Protein AF-A0A7S0RUW4-F1 (afdb_monomer_lite)

pLDDT: mean 81.13, std 18.0, range [30.58, 95.75]

Radius of gyration: 14.72 Å; chains: 1; bounding box: 36×35×34 Å

Secondary structure (DSSP, 8-state):
-PPPTT-S------SS--HHHHHHHHHHHHHHHHHH------GGGSPPTT-SS--EEE----TTHHHHHHHHHHHHHTTT---EEEE-THHHHTT-HHHHHHTT-EE--TTHHHHHHHTTPPEEE-TTGGGSS--

Foldseek 3Di:
DDDDPQPDDQAPQDPFADPVLLVVLCVVCVVVCVVVVDDDPPLVVDDDLPDPAQAEAEDAQALVNVNPVSVVCSVVVVVNAREAEAADPVCVVVVNVSVCSNSHYDHDDPCPSVVCSVVSHHYYDHVQHPNNNPD

Sequence (135 aa):
GEASPFTGLRVPAKDSPTDEDLDYLGQVMAPWRALVSPKVSGAENLPEPLSKRPILFVGNHTLFGLYDCPMLIHELYLRGFKVRGLAHRSHWMSGVGDTFQRFGAVKASPMAAYKLLAKGEPVLLFPGGAREVNK

Structure (mmCIF, N/CA/C/O backbone):
data_AF-A0A7S0RUW4-F1
#
_entry.id   AF-A0A7S0RUW4-F1
#
loop_
_atom_site.group_PDB
_atom_site.id
_atom_site.type_symbol
_atom_site.label_atom_id
_atom_site.label_alt_id
_atom_site.label_comp_id
_atom_site.label_asym_id
_atom_site.label_entity_id
_atom_site.label_seq_id
_atom_site.pdbx_PDB_ins_code
_atom_site.Cartn_x
_atom_site.Cartn_y
_atom_site.Cartn_z
_atom_site.occupancy
_atom_site.B_iso_or_equiv
_atom_site.auth_seq_id
_atom_site.auth_comp_id
_atom_site.auth_asym_id
_atom_site.auth_atom_id
_atom_site.pdbx_PDB_model_num
ATOM 1 N N . GLY A 1 1 ? 20.826 5.318 -19.767 1.00 35.91 1 GLY A N 1
ATOM 2 C CA . GLY A 1 1 ? 20.186 6.251 -18.829 1.00 35.91 1 GLY A CA 1
ATOM 3 C C . GLY A 1 1 ? 18.792 6.501 -19.325 1.00 35.91 1 GLY A C 1
ATOM 4 O O . GLY A 1 1 ? 18.584 7.469 -20.035 1.00 35.91 1 GLY A O 1
ATOM 5 N N . GLU A 1 2 ? 17.876 5.582 -19.043 1.00 31.83 2 GLU A N 1
ATOM 6 C CA . GLU A 1 2 ? 16.462 5.793 -19.344 1.00 31.83 2 GLU A CA 1
ATOM 7 C C . GLU A 1 2 ? 15.828 6.460 -18.132 1.00 31.83 2 GLU A C 1
ATOM 9 O O . GLU A 1 2 ? 15.971 5.992 -17.000 1.00 31.83 2 GLU A O 1
ATOM 14 N N . ALA A 1 3 ? 15.193 7.605 -18.367 1.00 37.66 3 ALA A N 1
ATOM 15 C CA . ALA A 1 3 ? 14.382 8.256 -17.360 1.00 37.66 3 ALA A CA 1
ATOM 16 C C . ALA A 1 3 ? 13.261 7.292 -16.960 1.00 37.66 3 ALA A C 1
ATOM 18 O O . ALA A 1 3 ? 12.529 6.788 -17.809 1.00 37.66 3 ALA A O 1
ATOM 19 N N . SER A 1 4 ? 13.147 7.032 -15.658 1.00 41.69 4 SER A N 1
ATOM 20 C CA . SER A 1 4 ? 12.038 6.268 -15.097 1.00 41.69 4 SER A CA 1
ATOM 21 C C . SER A 1 4 ? 10.714 6.876 -15.584 1.00 41.69 4 SER A C 1
ATOM 23 O O . SER A 1 4 ? 10.555 8.099 -15.462 1.00 41.69 4 SER A O 1
ATOM 25 N N . PRO A 1 5 ? 9.748 6.077 -16.082 1.00 41.84 5 PRO A N 1
ATOM 26 C CA . PRO A 1 5 ? 8.459 6.575 -16.582 1.00 41.84 5 PRO A CA 1
ATOM 27 C C . PRO A 1 5 ? 7.616 7.276 -15.499 1.00 41.84 5 PRO A C 1
ATOM 29 O O . PRO A 1 5 ? 6.535 7.788 -15.768 1.00 41.84 5 PRO A O 1
ATOM 32 N N . PHE A 1 6 ? 8.120 7.321 -14.265 1.00 46.34 6 PHE A N 1
ATOM 33 C CA . PHE A 1 6 ? 7.504 7.929 -13.094 1.00 46.34 6 PHE A CA 1
ATOM 34 C C . PHE A 1 6 ? 8.071 9.315 -12.740 1.00 46.34 6 PHE A C 1
ATOM 36 O O . PHE A 1 6 ? 7.750 9.852 -11.679 1.00 46.34 6 PHE A O 1
ATOM 43 N N . THR A 1 7 ? 8.925 9.898 -13.586 1.00 41.53 7 THR A N 1
ATOM 44 C CA . THR A 1 7 ? 9.577 11.187 -13.312 1.00 41.53 7 THR A CA 1
ATOM 45 C C . THR A 1 7 ? 8.691 12.345 -13.782 1.00 41.53 7 THR A C 1
ATOM 47 O O . THR A 1 7 ? 8.581 12.578 -14.980 1.00 41.53 7 THR A O 1
ATOM 50 N N . GLY A 1 8 ? 8.077 13.093 -12.854 1.00 43.28 8 GLY A N 1
ATOM 51 C CA . GLY A 1 8 ? 7.528 14.426 -13.161 1.00 43.28 8 GLY A CA 1
ATOM 52 C C . GLY A 1 8 ? 6.104 14.758 -12.702 1.00 43.28 8 GLY A C 1
ATOM 53 O O . GLY A 1 8 ? 5.706 15.910 -12.852 1.00 43.28 8 GLY A O 1
ATOM 54 N N . LEU A 1 9 ? 5.335 13.837 -12.108 1.00 42.53 9 LEU A N 1
ATOM 55 C CA . LEU A 1 9 ? 4.029 14.198 -11.535 1.00 42.53 9 LEU A CA 1
ATOM 56 C C . LEU A 1 9 ? 4.171 14.574 -10.056 1.00 42.53 9 LEU A C 1
ATOM 58 O O . LEU A 1 9 ? 4.280 13.709 -9.190 1.00 42.53 9 LEU A O 1
ATOM 62 N N . ARG A 1 10 ? 4.119 15.876 -9.762 1.00 40.81 10 ARG A N 1
ATOM 63 C CA . ARG A 1 10 ? 3.893 16.371 -8.400 1.00 40.81 10 ARG A CA 1
ATOM 64 C C . ARG A 1 10 ? 2.430 16.098 -8.049 1.00 40.81 10 ARG A C 1
ATOM 66 O O . ARG A 1 10 ? 1.546 16.879 -8.395 1.00 40.81 10 ARG A O 1
ATOM 73 N N . VAL A 1 11 ? 2.155 14.943 -7.454 1.00 48.94 11 VAL A N 1
ATOM 74 C CA . VAL A 1 11 ? 0.792 14.566 -7.058 1.00 48.94 11 VAL A CA 1
ATOM 75 C C . VAL A 1 11 ? 0.477 15.282 -5.743 1.00 48.94 11 VAL A C 1
ATOM 77 O O . VAL A 1 11 ? 1.237 15.126 -4.785 1.00 48.94 11 VAL A O 1
ATOM 80 N N . PRO A 1 12 ? -0.594 16.096 -5.658 1.00 40.59 12 PRO A N 1
ATOM 81 C CA . PRO A 1 12 ? -0.986 16.700 -4.390 1.00 40.59 12 PRO A CA 1
ATOM 82 C C . PRO A 1 12 ? -1.216 15.596 -3.354 1.00 40.59 12 PRO A C 1
ATOM 84 O O . PRO A 1 12 ? -1.745 14.536 -3.686 1.00 40.59 12 PRO A O 1
ATOM 87 N N . ALA A 1 13 ? -0.803 15.829 -2.106 1.00 49.84 13 ALA A N 1
ATOM 88 C CA . ALA A 1 13 ? -0.966 14.851 -1.036 1.00 49.84 13 ALA A CA 1
ATOM 89 C C . ALA A 1 13 ? -2.460 14.524 -0.860 1.00 49.84 13 ALA A C 1
ATOM 91 O O . ALA A 1 13 ? -3.216 15.335 -0.330 1.00 49.84 13 ALA A O 1
ATOM 92 N N . LYS A 1 14 ? -2.882 13.352 -1.345 1.00 60.47 14 LYS A N 1
ATOM 93 C CA . LYS A 1 14 ? -4.234 12.822 -1.158 1.00 60.47 14 LYS A CA 1
ATOM 94 C C . LYS A 1 14 ? -4.276 11.992 0.119 1.00 60.47 14 LYS A C 1
ATOM 96 O O . LYS A 1 14 ? -3.318 11.282 0.436 1.00 60.47 14 LYS A O 1
ATOM 101 N N . ASP A 1 15 ? -5.401 12.060 0.826 1.00 71.88 15 ASP A N 1
ATOM 102 C CA . ASP A 1 15 ? -5.570 11.308 2.065 1.00 71.88 15 ASP A CA 1
ATOM 103 C C . ASP A 1 15 ? -5.577 9.803 1.830 1.00 71.88 15 ASP A C 1
ATOM 105 O O . ASP A 1 15 ? -5.020 9.127 2.673 1.00 71.88 15 ASP A O 1
ATOM 109 N N . SER A 1 16 ? -6.096 9.287 0.709 1.00 81.44 16 SER A N 1
ATOM 110 C CA . SER A 1 16 ? -6.092 7.863 0.317 1.00 81.44 16 SER A CA 1
ATOM 111 C C . SER A 1 16 ? -6.058 7.727 -1.221 1.00 81.44 16 SER A C 1
ATOM 113 O O . SER A 1 16 ? -6.423 8.687 -1.910 1.00 81.44 16 SER A O 1
ATOM 115 N N . PRO A 1 17 ? -5.609 6.585 -1.786 1.00 91.19 17 PRO A N 1
ATOM 116 C CA . PRO A 1 17 ? -5.594 6.386 -3.237 1.00 91.19 17 PRO A CA 1
ATOM 117 C C . PRO A 1 17 ? -7.023 6.299 -3.797 1.00 91.19 17 PRO A C 1
ATOM 119 O O . PRO A 1 17 ? -7.926 5.761 -3.150 1.00 91.19 17 PRO A O 1
ATOM 122 N N . THR A 1 18 ? -7.239 6.834 -4.998 1.00 93.25 18 THR A N 1
ATOM 123 C CA . THR A 1 18 ? -8.535 6.740 -5.695 1.00 93.25 18 THR A CA 1
ATOM 124 C C . THR A 1 18 ? -8.644 5.439 -6.493 1.00 93.25 18 THR A C 1
ATOM 126 O O . THR A 1 18 ? -7.635 4.774 -6.720 1.00 93.25 18 THR A O 1
ATOM 129 N N . ASP A 1 19 ? -9.855 5.074 -6.928 1.00 94.56 19 ASP A N 1
ATOM 130 C CA . ASP A 1 19 ? -10.039 3.929 -7.837 1.00 94.56 19 ASP A CA 1
ATOM 131 C C . ASP A 1 19 ? -9.289 4.154 -9.155 1.00 94.56 19 ASP A C 1
ATOM 133 O O . ASP A 1 19 ? -8.540 3.289 -9.584 1.00 94.56 19 ASP A O 1
ATOM 137 N N . GLU A 1 20 ? -9.344 5.372 -9.706 1.00 95.12 20 GLU A N 1
ATOM 138 C CA . GLU A 1 20 ? -8.594 5.756 -10.910 1.00 95.12 20 GLU A CA 1
ATOM 139 C C . GLU A 1 20 ? -7.075 5.569 -10.745 1.00 95.12 20 GLU A C 1
ATOM 141 O O . GLU A 1 20 ? -6.391 5.093 -11.653 1.00 95.12 20 GLU A O 1
ATOM 146 N N . ASP A 1 21 ? -6.530 5.912 -9.572 1.00 94.12 21 ASP A N 1
ATOM 147 C CA . ASP A 1 21 ? -5.112 5.697 -9.280 1.00 94.12 21 ASP A CA 1
ATOM 148 C C . ASP A 1 21 ? -4.767 4.195 -9.288 1.00 94.12 21 ASP A C 1
ATOM 150 O O . ASP A 1 21 ? -3.742 3.799 -9.843 1.00 94.12 21 ASP A O 1
ATOM 154 N N . LEU A 1 22 ? -5.610 3.340 -8.710 1.00 94.88 22 LEU A N 1
ATOM 155 C CA . LEU A 1 22 ? -5.347 1.900 -8.601 1.00 94.88 22 LEU A CA 1
ATOM 156 C C . LEU A 1 22 ? -5.651 1.136 -9.899 1.00 94.88 22 LEU A C 1
ATOM 158 O O . LEU A 1 22 ? -4.922 0.202 -10.238 1.00 94.88 22 LEU A O 1
ATOM 162 N N . ASP A 1 23 ? -6.633 1.585 -10.676 1.00 95.75 23 ASP A N 1
ATOM 163 C CA . ASP A 1 23 ? -6.899 1.102 -12.032 1.00 95.75 23 ASP A CA 1
ATOM 164 C C . ASP A 1 23 ? -5.715 1.417 -12.954 1.00 95.75 23 ASP A C 1
ATOM 166 O O . ASP A 1 23 ? -5.252 0.557 -13.710 1.00 95.75 23 ASP A O 1
ATOM 170 N N . TYR A 1 24 ? -5.158 2.630 -12.849 1.00 94.50 24 TYR A N 1
ATOM 171 C CA . TYR A 1 24 ? -3.948 3.011 -13.575 1.00 94.50 24 TYR A CA 1
ATOM 172 C C . TYR A 1 24 ? -2.751 2.129 -13.193 1.00 94.50 24 TYR A C 1
ATOM 174 O O . TYR A 1 24 ? -2.012 1.678 -14.071 1.00 94.50 24 TYR A O 1
ATOM 182 N N . LEU A 1 25 ? -2.573 1.820 -11.902 1.00 92.25 25 LEU A N 1
ATOM 183 C CA . LEU A 1 25 ? -1.544 0.876 -11.448 1.00 92.25 25 LEU A CA 1
ATOM 184 C C . LEU A 1 25 ? -1.708 -0.497 -12.119 1.00 92.25 25 LEU A C 1
ATOM 186 O O . LEU A 1 25 ? -0.724 -1.085 -12.574 1.00 92.25 25 LEU A O 1
ATOM 190 N N . GLY A 1 26 ? -2.948 -0.976 -12.226 1.00 92.31 26 GLY A N 1
ATOM 191 C CA . GLY A 1 26 ? -3.291 -2.216 -12.916 1.00 92.31 26 GLY A CA 1
ATOM 192 C C . GLY A 1 26 ? -2.907 -2.214 -14.393 1.00 92.31 26 GLY A C 1
ATOM 193 O O . GLY A 1 26 ? -2.302 -3.177 -14.867 1.00 92.31 26 GLY A O 1
ATOM 194 N N . GLN A 1 27 ? -3.190 -1.121 -15.105 1.00 93.81 27 GLN A N 1
ATOM 195 C CA . GLN A 1 27 ? -2.831 -0.958 -16.520 1.00 93.81 27 GLN A CA 1
ATOM 196 C C . GLN A 1 27 ? -1.314 -0.961 -16.729 1.00 93.81 27 GLN A C 1
ATOM 198 O O . GLN A 1 27 ? -0.814 -1.671 -17.600 1.00 93.81 27 GLN A O 1
ATOM 203 N N . VAL A 1 28 ? -0.571 -0.230 -15.892 1.00 91.62 28 VAL A N 1
ATOM 204 C CA . VAL A 1 28 ? 0.901 -0.195 -15.944 1.00 91.62 28 VAL A CA 1
ATOM 205 C C . VAL A 1 28 ? 1.497 -1.580 -15.671 1.00 91.62 28 VAL A C 1
ATOM 207 O O . VAL A 1 28 ? 2.494 -1.960 -16.284 1.00 91.62 28 VAL A O 1
ATOM 210 N N . MET A 1 29 ? 0.879 -2.363 -14.784 1.00 89.69 29 MET A N 1
ATOM 211 C CA . MET A 1 29 ? 1.321 -3.721 -14.453 1.00 89.69 29 MET A CA 1
ATOM 212 C C . MET A 1 29 ? 0.830 -4.794 -15.430 1.00 89.69 29 MET A C 1
ATOM 214 O O . MET A 1 29 ? 1.339 -5.912 -15.380 1.00 89.69 29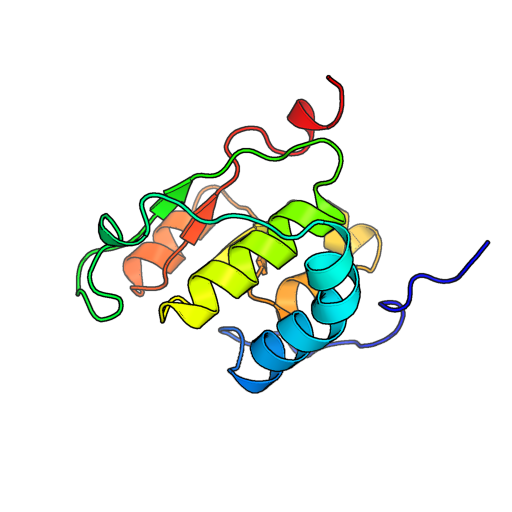 MET A O 1
ATOM 218 N N . ALA A 1 30 ? -0.111 -4.503 -16.331 1.00 91.81 30 ALA A N 1
ATOM 219 C CA . ALA A 1 30 ? -0.718 -5.508 -17.206 1.00 91.81 30 ALA A CA 1
ATOM 220 C C . ALA A 1 30 ? 0.292 -6.273 -18.090 1.00 91.81 30 ALA A C 1
ATOM 222 O O . ALA A 1 30 ? 0.209 -7.504 -18.124 1.00 91.81 30 ALA A O 1
ATOM 223 N N . PRO A 1 31 ? 1.289 -5.628 -18.737 1.00 91.00 31 PRO A N 1
ATOM 224 C CA . PRO A 1 31 ? 2.294 -6.353 -19.516 1.00 91.00 31 PRO A CA 1
ATOM 225 C C . PRO A 1 31 ? 3.137 -7.291 -18.644 1.00 91.00 31 PRO A C 1
ATOM 227 O O . PRO A 1 31 ? 3.388 -8.435 -19.016 1.00 91.00 31 PRO A O 1
ATOM 230 N N . TRP A 1 32 ? 3.525 -6.830 -17.450 1.00 87.94 32 TRP A N 1
ATOM 231 C CA . TRP A 1 32 ? 4.296 -7.636 -16.504 1.00 87.94 32 TRP A CA 1
ATOM 232 C C . TRP A 1 32 ? 3.483 -8.821 -15.985 1.00 87.94 32 TRP A C 1
ATOM 234 O O . TRP A 1 32 ? 3.971 -9.947 -15.981 1.00 87.94 32 TRP A O 1
ATOM 244 N N . ARG A 1 33 ? 2.210 -8.599 -15.640 1.00 88.50 33 ARG A N 1
ATOM 245 C CA . ARG A 1 33 ? 1.256 -9.649 -15.252 1.00 88.50 33 ARG A CA 1
ATOM 246 C C . ARG A 1 33 ? 1.112 -10.720 -16.322 1.00 88.50 33 ARG A C 1
ATOM 248 O O . ARG A 1 33 ? 1.079 -11.896 -15.979 1.00 88.50 33 ARG A O 1
ATOM 255 N N . ALA A 1 34 ? 1.030 -10.324 -17.590 1.00 90.00 34 ALA A N 1
ATOM 256 C CA . ALA A 1 34 ? 0.952 -11.266 -18.700 1.00 90.00 34 ALA A CA 1
ATOM 257 C C . ALA A 1 34 ? 2.240 -12.097 -18.821 1.00 90.00 34 ALA A C 1
ATOM 259 O O . ALA A 1 34 ? 2.172 -13.306 -19.028 1.00 90.00 34 ALA A O 1
ATOM 260 N N . LEU A 1 35 ? 3.403 -11.466 -18.626 1.00 89.00 35 LEU A N 1
ATOM 261 C CA . LEU A 1 35 ? 4.702 -12.132 -18.707 1.00 89.00 35 LEU A CA 1
ATOM 262 C C . LEU A 1 35 ? 4.941 -13.119 -17.555 1.00 89.00 35 LEU A C 1
ATOM 264 O O . LEU A 1 35 ? 5.366 -14.2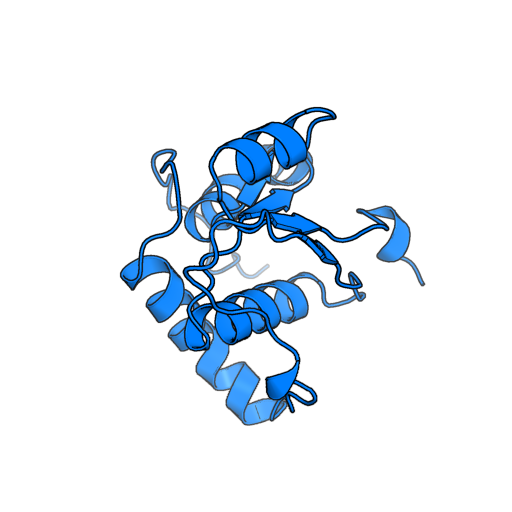45 -17.798 1.00 89.00 35 LEU A O 1
ATOM 268 N N . VAL A 1 36 ? 4.686 -12.709 -16.308 1.00 86.12 36 VAL A N 1
ATOM 269 C CA . VAL A 1 36 ? 5.024 -13.515 -15.118 1.00 86.12 36 VAL A CA 1
ATOM 270 C C . VAL A 1 36 ? 3.872 -14.376 -14.608 1.00 86.12 36 VAL A C 1
ATOM 272 O O . VAL A 1 36 ? 4.102 -15.271 -13.802 1.00 86.12 36 VAL A O 1
ATOM 275 N N . SER A 1 37 ? 2.644 -14.125 -15.075 1.00 87.50 37 SER A N 1
ATOM 276 C CA . SER A 1 37 ? 1.433 -14.881 -14.723 1.00 87.50 37 SER A CA 1
ATOM 277 C C . SER A 1 37 ? 1.303 -15.140 -13.209 1.00 87.50 37 SER A C 1
ATOM 279 O O . SER A 1 37 ? 1.327 -16.295 -12.767 1.00 87.50 37 SER A O 1
ATOM 281 N N . PRO A 1 38 ? 1.193 -14.076 -12.389 1.00 85.06 38 PRO A N 1
ATOM 282 C CA . PRO A 1 38 ? 1.207 -14.196 -10.938 1.00 85.06 38 PRO A CA 1
ATOM 283 C C . PRO A 1 38 ? 0.021 -15.031 -10.451 1.00 85.06 38 PRO A C 1
ATOM 285 O O . PRO A 1 38 ? -1.116 -14.845 -10.889 1.00 85.06 38 PRO A O 1
ATOM 288 N N . LYS A 1 39 ? 0.283 -15.945 -9.514 1.00 89.06 39 LYS A N 1
ATOM 289 C CA . LYS A 1 39 ? -0.745 -16.776 -8.881 1.00 89.06 39 LYS A CA 1
ATOM 290 C C . LYS A 1 39 ? -1.035 -16.263 -7.480 1.00 89.06 39 LYS A C 1
ATOM 292 O O . LYS A 1 39 ? -0.127 -16.150 -6.663 1.00 89.06 39 LYS A O 1
ATOM 297 N N . VAL A 1 40 ? -2.309 -16.020 -7.191 1.00 90.38 40 VAL A N 1
ATOM 298 C CA . VAL A 1 40 ? -2.782 -15.686 -5.843 1.00 90.38 40 VAL A CA 1
ATOM 299 C C . VAL A 1 40 ? -3.489 -16.903 -5.266 1.00 90.38 40 VAL A C 1
ATOM 301 O O . VAL A 1 40 ? -4.419 -17.423 -5.874 1.00 90.38 40 VAL A O 1
ATOM 304 N N . SER A 1 41 ? -3.034 -17.360 -4.104 1.00 93.62 41 SER A N 1
ATOM 305 C CA . SER A 1 41 ? -3.629 -18.475 -3.357 1.00 93.62 41 SER A CA 1
ATOM 306 C C . SER A 1 41 ? -4.062 -17.988 -1.977 1.00 93.62 41 SER A C 1
ATOM 308 O O . SER A 1 41 ? -3.469 -17.043 -1.457 1.00 93.62 41 SER A O 1
ATOM 310 N N . GLY A 1 42 ? -5.076 -18.619 -1.380 1.00 93.25 42 GLY A N 1
ATOM 311 C CA . GLY A 1 42 ? -5.531 -18.269 -0.034 1.00 93.25 42 GLY A CA 1
ATOM 312 C C . GLY A 1 42 ? -6.330 -16.966 0.047 1.00 93.25 42 GLY A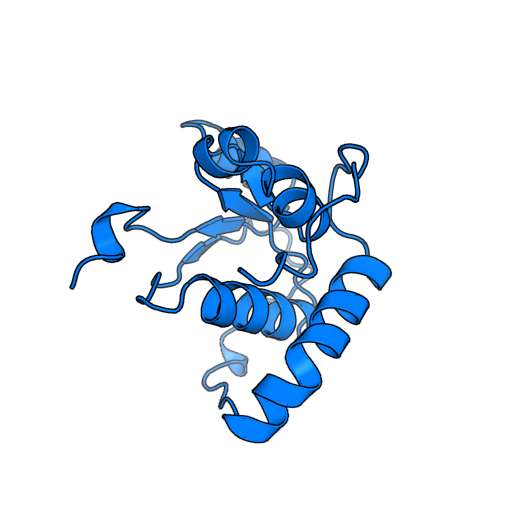 C 1
ATOM 313 O O . GLY A 1 42 ? -6.443 -16.403 1.133 1.00 93.25 42 GLY A O 1
ATOM 314 N N . ALA A 1 43 ? -6.862 -16.468 -1.075 1.00 91.69 43 ALA A N 1
ATOM 315 C CA . ALA A 1 43 ? -7.660 -15.241 -1.116 1.00 91.69 43 ALA A CA 1
ATOM 316 C C . ALA A 1 43 ? -8.959 -15.359 -0.300 1.00 91.69 43 ALA A C 1
ATOM 318 O O . ALA A 1 43 ? -9.443 -14.369 0.236 1.00 91.69 43 ALA A O 1
ATOM 319 N N . GLU A 1 44 ? -9.483 -16.571 -0.163 1.00 93.44 44 GLU A N 1
ATOM 320 C CA . GLU A 1 44 ? -10.611 -16.935 0.690 1.00 93.44 44 GLU A CA 1
ATOM 321 C C . GLU A 1 44 ? -10.358 -16.694 2.187 1.00 93.44 44 GLU A C 1
ATOM 323 O O . GLU A 1 44 ? -11.306 -16.625 2.962 1.00 93.44 44 GLU A O 1
ATOM 328 N N . ASN A 1 45 ? -9.096 -16.533 2.599 1.00 93.94 45 ASN A N 1
ATOM 329 C CA . ASN A 1 45 ? -8.734 -16.216 3.983 1.00 93.94 45 ASN A CA 1
ATOM 330 C C . ASN A 1 45 ? -8.736 -14.709 4.270 1.00 93.94 45 ASN A C 1
ATOM 332 O O . ASN A 1 45 ? -8.448 -14.297 5.397 1.00 93.94 45 ASN A O 1
ATOM 336 N N . LEU A 1 46 ? -8.992 -13.871 3.262 1.00 93.25 46 LEU A N 1
ATOM 337 C CA . LEU A 1 46 ? -9.054 -12.431 3.462 1.00 93.25 46 LEU A CA 1
ATOM 338 C C . LEU A 1 46 ? -10.288 -12.062 4.294 1.00 93.25 46 LEU A C 1
ATOM 340 O O . LEU A 1 46 ? -11.346 -12.671 4.144 1.00 93.25 46 LEU A O 1
ATOM 344 N N . PRO A 1 47 ? -10.169 -11.058 5.177 1.00 93.38 47 PRO A N 1
ATOM 345 C CA . PRO A 1 47 ? -11.314 -10.564 5.928 1.00 93.38 47 PRO A CA 1
ATOM 346 C C . PRO A 1 47 ? -12.326 -9.882 5.000 1.00 93.38 47 PRO A C 1
ATOM 348 O O . PRO A 1 47 ? -12.018 -9.530 3.867 1.00 93.38 47 PRO A O 1
ATOM 351 N N . GLU A 1 48 ? -13.520 -9.602 5.515 1.00 91.19 48 GLU A N 1
ATOM 352 C CA . GLU 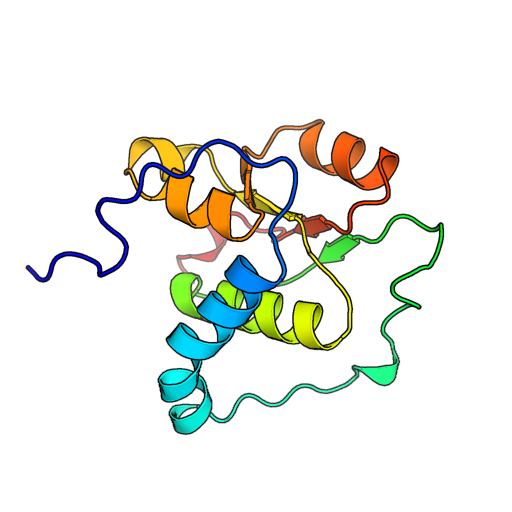A 1 48 ? -14.477 -8.742 4.815 1.00 91.19 48 GLU A CA 1
ATOM 353 C C . GLU A 1 48 ? -13.895 -7.324 4.636 1.00 91.19 48 GLU A C 1
ATOM 355 O O . GLU A 1 48 ? -13.526 -6.702 5.642 1.00 91.19 48 GLU A O 1
ATOM 360 N N . PRO A 1 49 ? -13.835 -6.765 3.410 1.00 84.81 49 PRO A N 1
ATOM 361 C CA . PRO A 1 49 ? -13.234 -5.449 3.166 1.00 84.81 49 PRO A CA 1
ATOM 362 C C . PRO A 1 49 ? -13.884 -4.299 3.940 1.00 84.81 49 PRO A C 1
ATOM 364 O O . PRO A 1 49 ? -13.208 -3.350 4.329 1.00 84.81 49 PRO A O 1
ATOM 367 N N . LEU A 1 50 ? -15.188 -4.401 4.213 1.00 80.19 50 LEU A N 1
ATOM 368 C CA . LEU A 1 50 ? -15.965 -3.413 4.974 1.00 80.19 50 LEU A CA 1
ATOM 369 C C . LEU A 1 50 ? -16.056 -3.743 6.474 1.00 80.19 50 LEU A C 1
ATOM 371 O O . LEU A 1 50 ? -16.889 -3.188 7.197 1.00 80.19 50 LEU A O 1
ATOM 375 N N . SER A 1 51 ? -15.220 -4.661 6.961 1.00 82.75 51 SER A N 1
ATOM 376 C CA . SER A 1 51 ? -15.134 -4.981 8.382 1.00 82.75 51 SER A CA 1
ATOM 377 C C . SER A 1 51 ? -14.731 -3.750 9.196 1.00 82.75 51 SER A C 1
ATOM 379 O O . SER A 1 51 ? -13.815 -3.017 8.841 1.00 82.75 51 SER A O 1
ATOM 381 N N . LYS A 1 52 ? -15.360 -3.556 10.362 1.00 84.50 52 LYS A N 1
ATOM 382 C CA . LYS A 1 52 ? -14.974 -2.496 11.315 1.00 84.50 52 LYS A CA 1
ATOM 383 C C . LYS A 1 52 ? -13.655 -2.787 12.045 1.00 84.50 52 LYS A C 1
ATOM 385 O O . LYS A 1 52 ? -13.229 -1.989 12.878 1.00 84.50 52 LYS A O 1
ATOM 390 N N . ARG A 1 53 ? -13.045 -3.953 11.819 1.00 90.69 53 ARG A N 1
ATOM 391 C CA . ARG A 1 53 ? -11.797 -4.349 12.478 1.00 90.69 53 ARG A CA 1
ATOM 392 C C . ARG A 1 53 ? -10.608 -3.717 11.752 1.00 90.69 53 ARG A C 1
ATOM 394 O O . ARG A 1 53 ? -10.579 -3.778 10.528 1.00 90.69 53 ARG A O 1
ATOM 401 N N . PRO A 1 54 ? -9.608 -3.177 12.468 1.00 92.50 54 PRO A N 1
ATOM 402 C CA . PRO A 1 54 ? -8.373 -2.731 11.837 1.00 92.50 54 PRO A CA 1
ATOM 403 C C . PRO A 1 54 ? -7.671 -3.886 11.112 1.00 92.50 54 PRO A C 1
ATOM 405 O O . PRO A 1 54 ? -7.558 -4.983 11.663 1.00 92.50 54 PRO A O 1
ATOM 408 N N . ILE A 1 55 ? -7.182 -3.632 9.897 1.00 95.12 55 ILE A N 1
ATOM 409 C CA . ILE A 1 55 ? -6.532 -4.641 9.052 1.00 95.12 55 ILE A CA 1
ATOM 410 C C . ILE A 1 55 ? -5.073 -4.253 8.835 1.00 95.12 55 ILE A C 1
ATOM 412 O O . ILE A 1 55 ? -4.774 -3.174 8.323 1.00 95.12 55 ILE A O 1
ATOM 416 N N . LEU A 1 56 ? -4.170 -5.159 9.205 1.00 94.31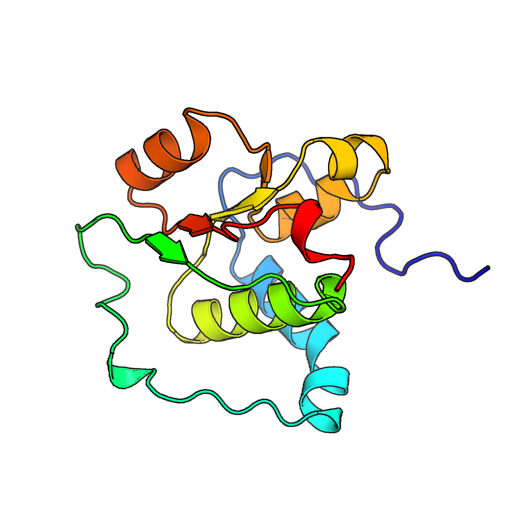 56 LEU A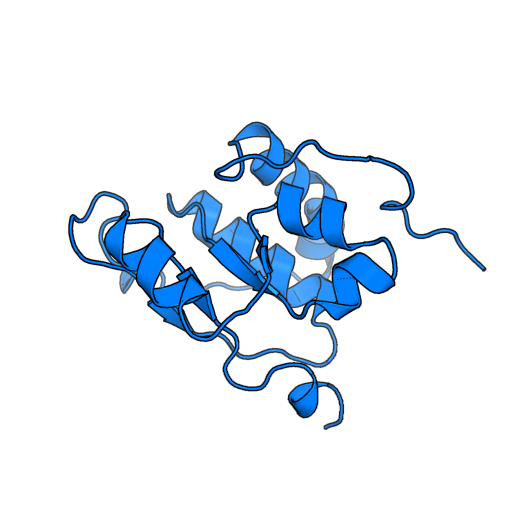 N 1
ATOM 417 C CA . LEU A 1 56 ? -2.740 -5.048 8.946 1.00 94.31 56 LEU A CA 1
ATOM 418 C C . LEU A 1 56 ? -2.311 -6.198 8.035 1.00 94.31 56 LEU A C 1
ATOM 420 O O . LEU A 1 56 ? -2.221 -7.345 8.470 1.00 94.31 56 LEU A O 1
ATOM 424 N N . PHE A 1 57 ? -2.023 -5.877 6.782 1.00 94.12 57 PHE A N 1
ATOM 425 C CA . PHE A 1 57 ? -1.341 -6.769 5.861 1.00 94.12 57 PHE A CA 1
ATOM 426 C C . PHE A 1 57 ? 0.158 -6.721 6.126 1.00 94.12 57 PHE A C 1
ATOM 428 O O . PHE A 1 57 ? 0.755 -5.646 6.221 1.00 94.12 57 PHE A O 1
ATOM 435 N N . VAL A 1 58 ? 0.765 -7.897 6.224 1.00 91.38 58 VAL A N 1
ATOM 436 C CA . VAL A 1 58 ? 2.202 -8.059 6.422 1.00 91.38 58 VAL A CA 1
ATOM 437 C C . VAL A 1 58 ? 2.735 -8.874 5.253 1.00 91.38 58 VAL A C 1
ATOM 439 O O . VAL A 1 58 ? 2.301 -10.005 5.048 1.00 91.38 58 VAL A O 1
ATOM 442 N N . GLY A 1 59 ? 3.627 -8.285 4.462 1.00 84.94 59 GLY A N 1
ATOM 443 C CA . GLY A 1 59 ? 4.257 -8.936 3.312 1.00 84.94 59 GLY A CA 1
ATOM 444 C C . GLY A 1 59 ? 5.777 -8.922 3.425 1.00 84.94 59 GLY A C 1
ATOM 445 O O . GLY A 1 59 ? 6.332 -8.129 4.177 1.00 84.94 59 GLY A O 1
ATOM 446 N N . ASN A 1 60 ? 6.461 -9.758 2.648 1.00 81.31 60 ASN A N 1
ATOM 447 C CA . ASN A 1 60 ? 7.923 -9.722 2.537 1.00 81.31 60 ASN A CA 1
ATOM 448 C C . ASN A 1 60 ? 8.341 -8.774 1.404 1.00 81.31 60 ASN A C 1
ATOM 450 O O . ASN A 1 60 ? 7.633 -8.685 0.397 1.00 81.31 60 ASN A O 1
ATOM 454 N N . HIS A 1 61 ? 9.461 -8.057 1.555 1.00 71.88 61 HIS A N 1
ATOM 455 C CA . HIS A 1 61 ? 9.982 -7.177 0.503 1.00 71.88 61 HIS A CA 1
ATOM 456 C C . HIS A 1 61 ? 11.150 -7.856 -0.211 1.00 71.88 61 HIS A C 1
ATOM 458 O O . HIS A 1 61 ? 12.281 -7.841 0.261 1.00 71.88 61 HIS A O 1
ATOM 464 N N . THR A 1 62 ? 10.870 -8.494 -1.341 1.00 63.03 62 THR A N 1
ATOM 465 C CA . THR A 1 62 ? 11.874 -9.186 -2.160 1.00 63.03 62 THR A CA 1
ATOM 466 C C . THR A 1 62 ? 12.703 -8.204 -3.004 1.00 63.03 62 THR A C 1
ATOM 468 O O . THR A 1 62 ? 12.310 -7.054 -3.199 1.00 63.03 62 THR A O 1
ATOM 471 N N . LEU A 1 63 ? 13.869 -8.644 -3.509 1.00 52.34 63 LEU A N 1
ATOM 472 C CA . LEU A 1 63 ? 14.831 -7.840 -4.300 1.00 52.34 63 LEU A CA 1
ATOM 473 C C . LEU A 1 63 ? 14.201 -7.059 -5.472 1.00 52.34 63 LEU A C 1
ATOM 475 O O . LEU A 1 63 ? 14.705 -6.003 -5.849 1.00 52.34 63 LEU A O 1
ATOM 479 N N . PHE A 1 64 ? 13.073 -7.531 -6.010 1.00 55.22 64 PHE A N 1
ATOM 480 C CA . PHE A 1 64 ? 12.265 -6.837 -7.017 1.00 55.22 64 PHE A CA 1
ATOM 481 C C . PHE A 1 64 ? 11.139 -6.004 -6.396 1.00 55.22 64 PHE A C 1
ATOM 483 O O . PHE A 1 64 ? 10.051 -5.892 -6.953 1.00 55.22 64 PHE A O 1
ATOM 490 N N . GLY A 1 65 ? 11.403 -5.351 -5.266 1.00 59.47 65 GLY A N 1
ATOM 491 C CA . GLY A 1 65 ? 10.431 -4.564 -4.510 1.00 59.47 65 GLY A CA 1
ATOM 492 C C . GLY A 1 65 ? 9.690 -3.475 -5.299 1.00 59.47 65 GLY A C 1
ATOM 493 O O . GLY A 1 65 ? 8.617 -3.039 -4.884 1.00 59.47 65 GLY A O 1
ATOM 494 N N . LEU A 1 66 ? 10.227 -3.063 -6.453 1.00 63.81 66 LEU A N 1
ATOM 495 C CA . LEU A 1 66 ? 9.569 -2.153 -7.393 1.00 63.81 66 LEU A CA 1
ATOM 496 C C . LEU A 1 66 ? 8.421 -2.811 -8.183 1.00 63.81 66 LEU A C 1
ATOM 498 O O . LEU A 1 66 ? 7.549 -2.101 -8.666 1.00 63.81 66 LEU A O 1
ATOM 502 N N . TYR A 1 67 ? 8.399 -4.138 -8.295 1.00 69.50 67 TYR A N 1
ATOM 503 C CA . TYR A 1 67 ? 7.378 -4.915 -9.004 1.00 69.50 67 TYR A CA 1
ATOM 504 C C . TYR A 1 67 ? 6.455 -5.662 -8.040 1.00 69.50 67 TYR A C 1
ATOM 506 O O . TYR A 1 67 ? 5.237 -5.627 -8.211 1.00 69.50 67 TYR A O 1
ATOM 514 N N . ASP A 1 68 ? 7.009 -6.262 -6.985 1.00 75.06 68 ASP A N 1
ATOM 515 C CA . ASP A 1 68 ? 6.236 -7.102 -6.063 1.00 75.06 68 ASP A CA 1
ATOM 516 C C . ASP A 1 68 ? 5.229 -6.283 -5.242 1.00 75.06 68 ASP A C 1
ATOM 518 O O . ASP A 1 68 ? 4.074 -6.682 -5.072 1.00 75.06 68 ASP A O 1
ATOM 522 N N . CYS A 1 69 ? 5.626 -5.087 -4.791 1.00 84.38 69 CYS A N 1
ATOM 523 C CA . CYS A 1 69 ? 4.738 -4.206 -4.035 1.00 84.38 69 CYS A CA 1
ATOM 524 C C . CYS A 1 69 ? 3.549 -3.706 -4.877 1.00 84.38 69 CYS A C 1
ATOM 526 O O . CYS A 1 69 ? 2.415 -3.890 -4.431 1.00 84.38 69 CYS A O 1
ATOM 528 N N . PRO A 1 70 ? 3.736 -3.115 -6.078 1.00 87.56 70 PRO A N 1
ATOM 529 C CA . PRO A 1 70 ? 2.610 -2.718 -6.928 1.00 87.56 70 PRO A CA 1
ATOM 530 C C . PRO A 1 70 ? 1.682 -3.871 -7.309 1.00 87.56 70 PRO A C 1
ATOM 532 O O . PRO A 1 70 ? 0.464 -3.697 -7.317 1.00 87.56 70 PRO A O 1
ATOM 535 N N . MET A 1 71 ? 2.245 -5.054 -7.574 1.00 87.94 71 MET A N 1
ATOM 536 C CA . MET A 1 71 ? 1.486 -6.273 -7.850 1.00 87.94 71 MET A CA 1
ATOM 537 C C . MET A 1 71 ? 0.571 -6.643 -6.679 1.00 87.94 71 MET A C 1
ATOM 539 O O . MET A 1 71 ? -0.631 -6.826 -6.875 1.00 87.94 71 MET A O 1
ATOM 543 N N . LEU A 1 72 ? 1.114 -6.696 -5.460 1.00 89.75 72 LEU A N 1
ATOM 544 C CA . LEU A 1 72 ? 0.347 -7.009 -4.254 1.00 89.75 72 LEU A CA 1
ATOM 545 C C . LEU A 1 72 ? -0.727 -5.953 -3.961 1.00 89.75 72 LEU A C 1
ATOM 547 O O . LEU A 1 72 ? -1.864 -6.306 -3.657 1.00 89.75 72 LEU A O 1
ATOM 551 N N . ILE A 1 73 ? -0.387 -4.666 -4.078 1.00 92.38 73 ILE A N 1
ATOM 552 C CA . ILE A 1 73 ? -1.335 -3.558 -3.881 1.00 92.38 73 ILE A CA 1
ATOM 553 C C . ILE A 1 73 ? -2.512 -3.693 -4.850 1.00 92.38 73 ILE A C 1
ATOM 555 O O . ILE A 1 73 ? -3.664 -3.593 -4.430 1.00 92.38 73 ILE A O 1
ATOM 559 N N . HIS A 1 74 ? -2.236 -3.966 -6.127 1.00 93.00 74 HIS A N 1
ATOM 560 C CA . HIS A 1 74 ? -3.280 -4.133 -7.131 1.00 93.00 74 HIS A CA 1
ATOM 561 C C . HIS A 1 74 ? -4.135 -5.388 -6.877 1.00 93.00 74 HIS A C 1
ATOM 563 O O . HIS A 1 74 ? -5.357 -5.324 -6.969 1.00 93.00 74 HIS A O 1
ATOM 569 N N . GLU A 1 75 ? -3.541 -6.519 -6.484 1.00 92.62 75 GLU A N 1
ATOM 570 C CA . GLU A 1 75 ? -4.310 -7.721 -6.115 1.00 92.62 75 GLU A CA 1
ATOM 571 C C . GLU A 1 75 ? -5.220 -7.498 -4.896 1.00 92.62 75 GLU A C 1
ATOM 573 O O . GLU A 1 75 ? -6.346 -8.001 -4.864 1.00 92.62 75 GLU A O 1
ATOM 578 N N . LEU A 1 76 ? -4.768 -6.735 -3.900 1.00 94.25 76 LEU A N 1
ATOM 579 C CA . LEU A 1 76 ? -5.585 -6.362 -2.742 1.00 94.25 76 LEU A CA 1
ATOM 580 C C . LEU A 1 76 ? -6.712 -5.398 -3.137 1.00 94.25 76 LEU A C 1
ATOM 582 O O . LEU A 1 76 ? -7.845 -5.563 -2.681 1.00 94.25 76 LEU A O 1
ATOM 586 N N . TYR A 1 77 ? -6.441 -4.459 -4.043 1.00 95.31 77 TYR A N 1
ATOM 587 C CA . TYR A 1 77 ? -7.451 -3.553 -4.588 1.00 95.31 77 TYR A CA 1
ATOM 588 C C . TYR A 1 77 ? -8.580 -4.295 -5.311 1.00 95.31 77 TYR A C 1
ATOM 590 O O . TYR A 1 77 ? -9.747 -4.059 -5.001 1.00 95.31 77 TYR A O 1
ATOM 598 N N . LEU A 1 78 ? -8.255 -5.270 -6.168 1.00 93.94 78 LEU A N 1
ATOM 599 C CA . LEU A 1 78 ? -9.250 -6.116 -6.850 1.00 93.94 78 LEU A CA 1
ATOM 600 C C . LEU A 1 78 ? -10.156 -6.897 -5.882 1.00 93.94 78 LEU A C 1
ATOM 602 O O . LEU A 1 78 ? -11.192 -7.422 -6.282 1.00 93.94 78 LEU A O 1
ATOM 606 N N . ARG A 1 79 ? -9.767 -6.984 -4.607 1.00 94.19 79 ARG A N 1
ATOM 607 C CA . ARG A 1 79 ? -10.503 -7.656 -3.529 1.00 94.19 79 ARG A CA 1
ATOM 608 C C . ARG A 1 79 ? -11.128 -6.673 -2.539 1.00 94.19 79 ARG A C 1
ATOM 610 O O . ARG A 1 79 ? -11.602 -7.090 -1.491 1.00 94.19 79 ARG A O 1
ATOM 617 N N . GLY A 1 80 ? -11.146 -5.383 -2.870 1.00 94.38 80 GLY A N 1
ATOM 618 C CA . GLY A 1 80 ? -11.818 -4.337 -2.100 1.00 94.38 80 GLY A CA 1
ATOM 619 C C . GLY A 1 80 ? -10.933 -3.587 -1.103 1.00 94.38 80 GLY A C 1
ATOM 620 O O . GLY A 1 80 ? -11.456 -2.798 -0.318 1.00 94.38 80 GLY A O 1
ATOM 621 N N . PHE A 1 81 ? -9.611 -3.785 -1.112 1.00 94.62 81 PHE A N 1
ATOM 622 C CA . PHE A 1 81 ? -8.707 -3.142 -0.154 1.00 94.62 81 PHE A CA 1
ATOM 623 C C . PHE A 1 81 ? -7.862 -2.033 -0.787 1.00 94.62 81 PHE A C 1
ATOM 625 O O . PHE A 1 81 ? -6.951 -2.288 -1.573 1.00 94.62 81 PHE A O 1
ATOM 632 N N . LYS A 1 82 ? -8.080 -0.788 -0.352 1.00 94.75 82 LYS A N 1
ATOM 633 C CA . LYS A 1 82 ? -7.224 0.365 -0.683 1.00 94.75 82 LYS A CA 1
ATOM 634 C C . LYS A 1 82 ? -6.129 0.532 0.366 1.00 94.75 82 LYS A C 1
ATOM 636 O O . LYS A 1 82 ? -6.247 1.333 1.291 1.00 94.75 82 LYS A O 1
ATOM 641 N N . VAL A 1 83 ? -5.094 -0.296 0.264 1.00 94.56 83 VAL A N 1
ATOM 642 C CA . VAL A 1 83 ? -4.063 -0.395 1.304 1.00 94.56 83 VAL A CA 1
ATOM 643 C C . VAL A 1 83 ? -3.153 0.826 1.397 1.00 94.56 83 VAL A C 1
ATOM 645 O O . VAL A 1 83 ? -2.845 1.496 0.412 1.00 94.56 83 VAL A O 1
ATOM 648 N N . ARG A 1 84 ? -2.675 1.082 2.614 1.00 94.56 84 ARG A N 1
ATOM 649 C CA . ARG A 1 84 ? -1.772 2.179 2.962 1.00 94.56 84 ARG A CA 1
ATOM 650 C C . ARG A 1 84 ? -0.385 1.638 3.274 1.00 94.56 84 ARG A C 1
ATOM 652 O O . ARG A 1 84 ? -0.150 1.089 4.351 1.00 94.56 84 ARG A O 1
ATOM 659 N N . GLY A 1 85 ? 0.532 1.778 2.320 1.00 91.94 85 GLY A N 1
ATOM 660 C CA . GLY A 1 85 ? 1.917 1.330 2.471 1.00 91.94 85 GLY A CA 1
ATOM 661 C C . GLY A 1 85 ? 2.737 2.255 3.371 1.00 91.94 85 GLY A C 1
ATOM 662 O O . GLY A 1 85 ? 2.664 3.476 3.243 1.00 91.94 85 GLY A O 1
ATOM 663 N N . LEU A 1 86 ? 3.563 1.703 4.259 1.00 90.94 86 LEU A N 1
ATOM 664 C CA . LEU A 1 86 ? 4.528 2.493 5.034 1.00 90.94 86 LEU A CA 1
ATOM 665 C C . LEU A 1 86 ? 5.875 2.537 4.307 1.00 90.94 86 LEU A C 1
ATOM 667 O O . LEU A 1 86 ? 6.613 1.556 4.294 1.00 90.94 86 LEU A O 1
ATOM 671 N N . ALA A 1 87 ? 6.206 3.685 3.720 1.00 88.50 87 ALA A N 1
ATOM 672 C CA . ALA A 1 87 ? 7.408 3.859 2.910 1.00 88.50 87 ALA A CA 1
ATOM 673 C C . ALA A 1 87 ? 8.484 4.675 3.642 1.00 88.50 87 ALA A C 1
ATOM 675 O O . ALA A 1 87 ? 8.193 5.629 4.373 1.00 88.50 87 ALA A O 1
ATOM 676 N N . HIS A 1 88 ? 9.755 4.326 3.430 1.00 88.00 88 HIS A N 1
ATOM 677 C CA . HIS A 1 88 ? 10.873 5.050 4.030 1.00 88.00 88 HIS A CA 1
ATOM 678 C C . HIS A 1 88 ? 10.984 6.477 3.463 1.00 88.00 88 HIS A C 1
ATOM 680 O O . HIS A 1 88 ? 10.753 6.723 2.278 1.00 88.00 88 HIS A O 1
ATOM 686 N N . ARG A 1 89 ? 11.385 7.450 4.294 1.00 87.12 89 ARG A N 1
ATOM 687 C CA . ARG A 1 89 ? 11.464 8.868 3.888 1.00 87.12 89 ARG A CA 1
ATOM 688 C C . ARG A 1 89 ? 12.396 9.104 2.689 1.00 87.12 89 ARG A C 1
ATOM 690 O O . ARG A 1 89 ? 12.196 10.075 1.961 1.00 87.12 89 ARG A O 1
ATOM 697 N N . SER A 1 90 ? 13.375 8.225 2.460 1.00 84.81 90 SER A N 1
ATOM 698 C CA . SER A 1 90 ? 14.314 8.316 1.332 1.00 84.81 90 SER A CA 1
ATOM 699 C C . SER A 1 90 ? 13.626 8.379 -0.032 1.00 84.81 90 SER A C 1
ATOM 701 O O . SER A 1 90 ? 14.158 9.044 -0.909 1.00 84.81 90 SER A O 1
ATOM 703 N N . HIS A 1 91 ? 12.435 7.793 -0.206 1.00 84.75 91 HIS A N 1
ATOM 704 C CA . HIS A 1 91 ? 11.701 7.871 -1.477 1.00 84.75 91 HIS A CA 1
ATOM 705 C C . HIS A 1 91 ? 11.330 9.312 -1.863 1.00 84.75 91 HIS A C 1
ATOM 707 O O . HIS A 1 91 ? 11.399 9.683 -3.030 1.00 84.75 91 HIS A O 1
ATOM 713 N N . TRP A 1 92 ? 10.999 10.166 -0.888 1.00 87.75 92 TRP A N 1
ATOM 714 C CA . TRP A 1 92 ? 10.755 11.592 -1.143 1.00 87.75 92 TRP A CA 1
ATOM 715 C C . TRP A 1 92 ? 12.050 12.356 -1.391 1.00 87.75 92 TRP A C 1
ATOM 717 O O . TRP A 1 92 ? 12.055 13.304 -2.166 1.00 87.75 92 TRP A O 1
ATOM 727 N N . MET A 1 93 ? 13.149 11.935 -0.762 1.00 87.19 93 MET A N 1
ATOM 728 C CA . MET A 1 93 ? 14.464 12.533 -1.001 1.00 87.19 93 MET A CA 1
ATOM 729 C C . MET A 1 93 ? 15.000 12.197 -2.400 1.00 87.19 93 MET A C 1
ATOM 731 O O . MET A 1 93 ? 15.706 13.011 -2.979 1.00 87.19 93 MET A O 1
ATOM 735 N N . SER A 1 94 ? 14.647 11.033 -2.956 1.00 85.31 94 SER A N 1
ATOM 736 C CA . SER A 1 94 ? 15.022 10.618 -4.313 1.00 85.31 94 SER A CA 1
ATOM 737 C C . SER A 1 94 ? 14.034 11.060 -5.401 1.00 85.31 94 SER A C 1
ATOM 739 O O . SER A 1 94 ? 14.227 10.722 -6.564 1.00 85.31 94 SER A O 1
ATOM 741 N N . GLY A 1 95 ? 12.972 11.796 -5.049 1.00 86.25 95 GLY A N 1
ATOM 742 C CA . GLY A 1 95 ? 11.999 12.341 -6.004 1.00 86.25 95 GLY A CA 1
ATOM 743 C C . GLY A 1 95 ? 10.890 11.381 -6.455 1.00 86.25 95 GLY A C 1
ATOM 744 O O . GLY A 1 95 ? 10.000 11.799 -7.185 1.00 86.25 95 GLY A O 1
ATOM 745 N N . VAL A 1 96 ? 10.883 10.124 -5.997 1.00 84.44 96 VAL A N 1
ATOM 746 C CA . VAL A 1 96 ? 9.824 9.142 -6.330 1.00 84.44 96 VAL A CA 1
ATOM 747 C C . VAL A 1 96 ? 8.695 9.092 -5.295 1.00 84.44 96 VAL A C 1
ATOM 749 O O . VAL A 1 96 ? 7.715 8.373 -5.472 1.00 84.44 96 VAL A O 1
ATOM 752 N N . GLY A 1 97 ? 8.819 9.844 -4.200 1.00 86.19 97 GLY A N 1
ATOM 753 C CA . GLY A 1 97 ? 7.871 9.838 -3.085 1.00 86.19 97 GLY A CA 1
ATOM 754 C C . GLY A 1 97 ? 6.446 10.211 -3.488 1.00 86.19 97 GLY A C 1
ATOM 755 O O . GLY A 1 97 ? 5.508 9.582 -3.007 1.00 86.19 97 GLY A O 1
ATOM 756 N N . ASP A 1 98 ? 6.279 11.163 -4.407 1.00 88.44 98 ASP A N 1
ATOM 757 C CA . ASP A 1 98 ? 4.959 11.598 -4.882 1.00 88.44 98 ASP A CA 1
ATOM 758 C C . ASP A 1 98 ? 4.241 10.464 -5.640 1.00 88.44 98 ASP A C 1
ATOM 760 O O . ASP A 1 98 ? 3.046 10.237 -5.448 1.00 88.44 98 ASP A O 1
ATOM 764 N N . THR A 1 99 ? 4.983 9.664 -6.415 1.00 86.75 99 THR A N 1
ATOM 765 C CA . THR A 1 99 ? 4.465 8.454 -7.075 1.00 86.75 99 THR A CA 1
ATOM 766 C C . THR A 1 99 ? 4.023 7.408 -6.056 1.00 86.75 99 THR A C 1
ATOM 768 O O . THR A 1 99 ? 2.954 6.821 -6.188 1.00 86.75 99 THR A O 1
ATOM 771 N N . PHE A 1 100 ? 4.808 7.196 -4.999 1.00 88.31 100 PHE A N 1
ATOM 772 C CA . PHE A 1 100 ? 4.438 6.279 -3.919 1.00 88.31 100 PHE A CA 1
ATOM 773 C C . PHE A 1 100 ? 3.175 6.771 -3.191 1.00 88.31 100 PHE A C 1
ATOM 775 O O . PHE A 1 100 ? 2.288 5.972 -2.890 1.00 88.31 100 PHE A O 1
ATOM 782 N N . GLN A 1 101 ? 3.053 8.081 -2.953 1.00 90.31 101 GLN A N 1
ATOM 783 C CA . GLN A 1 101 ? 1.860 8.680 -2.343 1.00 90.31 101 GLN A CA 1
ATOM 784 C C . GLN A 1 101 ? 0.612 8.520 -3.198 1.00 90.31 101 GLN A C 1
ATOM 786 O O . GLN A 1 101 ? -0.450 8.234 -2.647 1.00 90.31 101 GLN A O 1
ATOM 791 N N . ARG A 1 102 ? 0.735 8.655 -4.524 1.00 90.56 102 ARG A N 1
ATOM 792 C CA . ARG A 1 102 ? -0.372 8.441 -5.465 1.00 90.56 102 ARG A CA 1
ATOM 793 C C . ARG A 1 102 ? -1.044 7.083 -5.260 1.00 90.56 102 ARG A C 1
ATOM 795 O O . ARG A 1 102 ? -2.266 7.007 -5.239 1.00 90.56 102 ARG A O 1
ATOM 802 N N . PHE A 1 103 ? -0.249 6.038 -5.041 1.00 91.62 103 PHE A N 1
ATOM 803 C CA . PHE A 1 103 ? -0.736 4.674 -4.814 1.00 91.62 103 PHE A CA 1
ATOM 804 C C . PHE A 1 103 ? -0.925 4.333 -3.327 1.00 91.62 103 PHE A C 1
ATOM 806 O O . PHE A 1 103 ? -0.978 3.165 -2.951 1.00 91.62 103 PHE A O 1
ATOM 813 N N . GLY A 1 104 ? -1.041 5.348 -2.466 1.00 91.75 104 GLY A N 1
ATOM 814 C CA . GLY A 1 104 ? -1.461 5.189 -1.075 1.00 91.75 104 GLY A CA 1
ATOM 815 C C . GLY A 1 104 ? -0.337 5.068 -0.050 1.00 91.75 104 GLY A C 1
ATOM 816 O O . GLY A 1 104 ? -0.634 4.906 1.136 1.00 91.75 104 GLY A O 1
ATOM 817 N N . ALA A 1 105 ? 0.937 5.183 -0.432 1.00 91.50 105 ALA A N 1
ATOM 818 C CA . ALA A 1 105 ? 2.018 5.144 0.545 1.00 91.50 105 ALA A CA 1
ATOM 819 C C . ALA A 1 105 ? 2.050 6.399 1.429 1.00 91.50 105 ALA A C 1
ATOM 821 O O . ALA A 1 105 ? 1.826 7.525 0.981 1.00 91.50 105 ALA A O 1
ATOM 822 N N . VAL A 1 106 ? 2.417 6.220 2.693 1.00 92.12 106 VAL A N 1
ATOM 823 C CA . VAL A 1 106 ? 2.694 7.304 3.636 1.00 92.12 106 VAL A CA 1
ATOM 824 C C . VAL A 1 106 ? 4.115 7.188 4.168 1.00 92.12 106 VAL A C 1
ATOM 826 O O . VAL A 1 106 ? 4.709 6.109 4.191 1.00 92.12 106 VAL A O 1
ATOM 829 N N . LYS A 1 107 ? 4.673 8.309 4.630 1.00 91.44 107 LYS A N 1
ATOM 830 C CA . LYS A 1 107 ? 5.976 8.312 5.303 1.00 91.44 107 LYS A CA 1
ATOM 831 C C . LYS A 1 107 ? 5.882 7.479 6.580 1.00 91.44 107 LYS A C 1
ATOM 833 O O . LYS A 1 107 ? 5.088 7.792 7.470 1.00 91.44 107 LYS A O 1
ATOM 838 N N . ALA A 1 108 ? 6.711 6.447 6.678 1.00 89.38 108 ALA A N 1
ATOM 839 C CA . ALA A 1 108 ? 6.805 5.624 7.871 1.00 89.38 108 ALA A CA 1
ATOM 840 C C . ALA A 1 108 ? 7.236 6.473 9.082 1.00 89.38 108 ALA A C 1
ATOM 842 O O . ALA A 1 108 ? 8.161 7.283 9.008 1.00 89.38 108 ALA A O 1
ATOM 843 N N . SER A 1 109 ? 6.548 6.282 10.205 1.00 87.81 109 SER A N 1
ATOM 844 C CA . SER A 1 109 ? 6.893 6.833 11.520 1.00 87.81 109 SER A CA 1
ATOM 845 C C . SER A 1 109 ? 6.366 5.883 12.601 1.00 87.81 109 SER A C 1
ATOM 847 O O . SER A 1 109 ? 5.462 5.099 12.293 1.00 87.81 109 SER A O 1
ATOM 849 N N . PRO A 1 110 ? 6.845 5.965 13.859 1.00 81.31 110 PRO A N 1
ATOM 850 C CA . PRO A 1 110 ? 6.388 5.075 14.931 1.00 81.31 110 PRO A CA 1
ATOM 851 C C . PRO A 1 110 ? 4.863 5.039 15.112 1.00 81.31 110 PRO A C 1
ATOM 853 O O . PRO A 1 110 ? 4.312 4.017 15.497 1.00 81.31 110 PRO A O 1
ATOM 856 N N . MET A 1 111 ? 4.172 6.139 14.786 1.00 90.75 111 MET A N 1
ATOM 857 C CA . MET A 1 111 ? 2.723 6.274 14.963 1.00 90.75 111 MET A CA 1
ATOM 858 C C . MET A 1 111 ? 1.925 6.208 13.648 1.00 90.75 111 MET A C 1
ATOM 860 O O . MET A 1 111 ? 0.701 6.315 13.680 1.00 90.75 111 MET A O 1
ATOM 864 N N . ALA A 1 112 ? 2.573 6.072 12.483 1.00 91.44 112 ALA A N 1
ATOM 865 C CA . ALA A 1 112 ? 1.875 6.106 11.191 1.00 91.44 112 ALA A CA 1
ATOM 866 C C . ALA A 1 112 ? 0.868 4.955 11.067 1.00 91.44 112 ALA A C 1
ATOM 868 O O . ALA A 1 112 ? -0.312 5.206 10.846 1.00 91.44 112 ALA A O 1
ATOM 869 N N . ALA A 1 113 ? 1.322 3.718 11.293 1.00 91.69 113 ALA A N 1
ATOM 870 C CA . ALA A 1 113 ? 0.472 2.528 11.249 1.00 91.69 113 ALA A CA 1
ATOM 871 C C . ALA A 1 113 ? -0.721 2.660 12.202 1.00 91.69 113 ALA A C 1
ATOM 873 O O . ALA A 1 113 ? -1.863 2.473 11.799 1.00 91.69 113 ALA A O 1
ATOM 874 N N . TYR A 1 114 ? -0.454 3.062 13.448 1.00 92.56 114 TYR A N 1
ATOM 875 C CA . TYR A 1 114 ? -1.480 3.242 14.470 1.00 92.56 114 TYR A CA 1
ATOM 876 C C . TYR A 1 114 ? -2.561 4.238 14.035 1.00 92.56 114 TYR A C 1
ATOM 878 O O . TYR A 1 114 ? -3.747 3.946 14.145 1.00 92.56 114 TYR A O 1
ATOM 886 N N . LYS A 1 115 ? -2.169 5.398 13.491 1.00 93.38 115 LYS A N 1
ATOM 887 C CA . LYS A 1 115 ? -3.122 6.420 13.030 1.00 93.38 115 LYS A CA 1
ATOM 888 C C . LYS A 1 115 ? -3.987 5.940 11.866 1.00 93.38 115 LYS A C 1
ATOM 890 O O . LYS A 1 115 ? -5.159 6.294 11.825 1.00 93.38 115 LYS A O 1
ATOM 895 N N . LEU A 1 116 ? -3.425 5.171 10.935 1.00 93.00 116 LEU A N 1
ATOM 896 C CA . LEU A 1 116 ? -4.166 4.607 9.802 1.00 93.00 116 LEU A CA 1
ATOM 897 C C . LEU A 1 116 ? -5.155 3.536 10.280 1.00 93.00 116 LEU A C 1
ATOM 899 O O . LEU A 1 116 ? -6.345 3.617 9.987 1.00 93.00 116 LEU A O 1
ATOM 903 N N . LEU A 1 117 ? -4.687 2.609 11.121 1.00 92.62 117 LEU A N 1
ATOM 904 C CA . LEU A 1 117 ? -5.516 1.561 11.720 1.00 92.62 117 LEU A CA 1
ATOM 905 C C . LEU A 1 117 ? -6.660 2.144 12.562 1.00 92.62 117 LEU A C 1
ATOM 907 O O . LEU A 1 117 ? -7.789 1.671 12.469 1.00 92.62 117 LEU A O 1
ATOM 911 N N . ALA A 1 118 ? -6.401 3.205 13.334 1.00 91.44 118 ALA A N 1
ATOM 912 C CA . ALA A 1 118 ? -7.421 3.904 14.118 1.00 91.44 118 ALA A CA 1
ATOM 913 C C . ALA A 1 118 ? -8.486 4.598 13.248 1.00 91.44 118 ALA A C 1
ATOM 915 O O . ALA A 1 118 ? -9.612 4.788 13.701 1.00 91.44 118 ALA A O 1
ATOM 916 N N . LYS A 1 119 ? -8.149 4.959 12.003 1.00 91.06 119 LYS A N 1
ATOM 917 C CA . LYS A 1 119 ? -9.092 5.488 11.004 1.00 91.06 119 LYS A CA 1
ATOM 918 C C . LYS A 1 119 ? -9.830 4.388 10.229 1.00 91.06 119 LYS A C 1
ATOM 920 O O . LYS A 1 119 ? -10.671 4.710 9.398 1.00 91.06 119 LYS A O 1
ATOM 925 N N . GLY A 1 120 ? -9.522 3.114 10.482 1.00 90.44 120 GLY A N 1
ATOM 926 C CA . GLY A 1 120 ? -10.067 1.986 9.728 1.00 90.44 120 GLY A CA 1
ATOM 927 C C . GLY A 1 120 ? -9.437 1.804 8.345 1.00 90.44 120 GLY A C 1
ATOM 928 O O . GLY A 1 120 ? -9.980 1.070 7.527 1.00 90.44 120 GLY A O 1
ATOM 929 N N . GLU A 1 121 ? -8.302 2.450 8.064 1.00 92.31 121 GLU A N 1
ATOM 930 C CA . GLU A 1 121 ? -7.606 2.263 6.793 1.00 92.31 121 GLU A CA 1
ATOM 931 C C . GLU A 1 121 ? -6.712 1.011 6.851 1.00 92.31 121 GLU A C 1
ATOM 933 O O . GLU A 1 121 ? -5.908 0.880 7.783 1.00 92.31 121 GLU A O 1
ATOM 938 N N . PRO A 1 122 ? -6.810 0.091 5.872 1.00 94.25 122 PRO A N 1
ATOM 939 C CA . PRO A 1 122 ? -5.995 -1.115 5.862 1.00 94.25 122 PRO A CA 1
ATOM 940 C C . PRO A 1 122 ? -4.526 -0.760 5.616 1.00 94.25 122 PRO A C 1
ATOM 942 O O . PRO A 1 122 ? -4.189 -0.083 4.645 1.00 94.25 122 PRO A O 1
ATOM 945 N N . VAL A 1 123 ? -3.631 -1.223 6.484 1.00 94.38 123 VAL A N 1
ATOM 946 C CA . VAL A 1 123 ? -2.192 -0.923 6.408 1.00 94.38 123 VAL A CA 1
ATOM 947 C C . VAL A 1 123 ? -1.452 -2.071 5.738 1.00 94.38 123 VAL A C 1
ATOM 949 O O . VAL A 1 123 ? -1.717 -3.227 6.046 1.00 94.38 123 VAL A O 1
ATOM 952 N N . LEU A 1 124 ? -0.494 -1.754 4.865 1.00 93.12 124 LEU A N 1
ATOM 953 C CA . LEU A 1 124 ? 0.456 -2.714 4.304 1.00 93.12 124 LEU A CA 1
ATOM 954 C C . LEU A 1 124 ? 1.860 -2.434 4.853 1.00 93.12 124 LEU A C 1
ATOM 956 O O . LEU A 1 124 ? 2.430 -1.357 4.644 1.00 93.12 124 LEU A O 1
ATOM 960 N N . LEU A 1 125 ? 2.407 -3.414 5.566 1.00 90.00 125 LEU A N 1
ATOM 961 C CA . LEU A 1 125 ? 3.711 -3.361 6.213 1.00 90.00 125 LEU A CA 1
ATOM 962 C C . LEU A 1 125 ? 4.642 -4.430 5.638 1.00 90.00 125 LEU A C 1
ATOM 964 O O . LEU A 1 125 ? 4.257 -5.585 5.486 1.00 90.00 125 LEU A O 1
ATOM 968 N N . PHE A 1 126 ? 5.896 -4.045 5.418 1.00 86.06 126 PHE A N 1
ATOM 969 C CA . PHE A 1 126 ? 6.981 -4.958 5.073 1.00 86.06 126 PHE A CA 1
ATOM 970 C C . PHE A 1 126 ? 8.018 -4.969 6.213 1.00 86.06 126 PHE A C 1
ATOM 972 O O . PHE A 1 126 ? 8.816 -4.025 6.311 1.00 86.06 126 PHE A O 1
ATOM 979 N N . PRO A 1 127 ? 7.982 -5.957 7.134 1.00 70.12 127 PRO A N 1
ATOM 980 C CA . PRO A 1 127 ? 8.790 -5.993 8.352 1.00 70.12 127 PRO A CA 1
ATOM 981 C C . PRO A 1 127 ? 10.226 -6.437 8.040 1.00 70.12 127 PRO A C 1
ATOM 983 O O . PRO A 1 127 ? 10.667 -7.513 8.403 1.00 70.12 127 PRO A O 1
ATOM 986 N N . GLY A 1 128 ? 10.955 -5.557 7.367 1.00 62.50 128 GLY A N 1
ATOM 987 C CA . GLY A 1 128 ? 12.336 -5.759 6.924 1.00 62.50 128 GLY A CA 1
ATOM 988 C C . GLY A 1 128 ? 12.962 -4.469 6.394 1.00 62.50 128 GLY A C 1
ATOM 989 O O . GLY A 1 128 ? 14.175 -4.254 6.487 1.00 62.50 128 GLY A O 1
ATOM 990 N N . GLY A 1 129 ? 12.117 -3.539 5.927 1.00 60.91 129 GLY A N 1
ATOM 991 C CA . GLY A 1 129 ? 12.533 -2.232 5.426 1.00 60.91 129 GLY A CA 1
ATOM 992 C C . GLY A 1 129 ? 13.586 -2.346 4.320 1.00 60.91 129 GLY A C 1
ATOM 993 O O . GLY A 1 129 ? 13.641 -3.323 3.583 1.00 60.91 129 GLY A O 1
ATOM 994 N N . ALA A 1 130 ? 14.483 -1.363 4.234 1.00 51.03 130 ALA A N 1
ATOM 995 C CA . ALA A 1 130 ? 15.602 -1.383 3.286 1.00 51.03 130 ALA A CA 1
ATOM 996 C C . ALA A 1 130 ? 16.662 -2.469 3.586 1.00 51.03 130 ALA A C 1
ATOM 998 O O . ALA A 1 130 ? 17.628 -2.603 2.839 1.00 51.03 130 ALA A O 1
ATOM 999 N N . ARG A 1 131 ? 16.526 -3.221 4.689 1.00 48.97 131 ARG A N 1
ATOM 1000 C CA . ARG A 1 131 ? 17.509 -4.219 5.134 1.00 48.97 131 ARG A CA 1
ATOM 1001 C C . ARG A 1 131 ? 17.337 -5.583 4.458 1.00 48.97 131 ARG A C 1
ATOM 1003 O O . ARG A 1 131 ? 18.287 -6.358 4.463 1.00 48.97 131 ARG A O 1
ATOM 1010 N N . GLU A 1 132 ? 16.179 -5.851 3.854 1.00 49.06 132 GLU A N 1
ATOM 1011 C CA . GLU A 1 132 ? 15.905 -7.087 3.097 1.00 49.06 132 GLU A CA 1
ATOM 1012 C C . GLU A 1 132 ? 16.273 -6.999 1.608 1.00 49.06 132 GLU A C 1
ATOM 1014 O O . GLU A 1 132 ? 16.212 -7.993 0.899 1.00 49.06 132 GLU A O 1
ATOM 1019 N N . VAL A 1 133 ? 16.746 -5.842 1.134 1.00 46.09 133 VAL A N 1
ATOM 1020 C CA . VAL A 1 133 ? 17.077 -5.622 -0.289 1.00 46.09 133 VAL A CA 1
ATOM 1021 C C . VAL A 1 133 ? 18.462 -6.190 -0.675 1.00 46.09 133 VAL A C 1
ATOM 1023 O O . VAL A 1 133 ? 18.849 -6.135 -1.834 1.00 46.09 133 VAL A O 1
ATOM 1026 N N . ASN A 1 134 ? 19.202 -6.779 0.275 1.00 30.58 134 ASN A N 1
ATOM 1027 C CA . ASN A 1 134 ? 20.543 -7.348 0.069 1.00 30.58 134 ASN A CA 1
ATOM 1028 C C . ASN A 1 134 ? 20.655 -8.794 0.595 1.00 30.58 134 ASN A C 1
ATOM 1030 O O . ASN A 1 134 ? 21.526 -9.083 1.423 1.00 30.58 134 ASN A O 1
ATOM 1034 N N . LYS A 1 135 ? 19.786 -9.704 0.146 1.00 35.94 135 LYS A N 1
ATOM 1035 C CA . LYS A 1 135 ? 20.046 -11.150 0.226 1.00 35.94 135 LYS A CA 1
ATOM 1036 C C . LYS A 1 135 ? 19.597 -11.869 -1.028 1.00 35.94 135 LYS A C 1
ATOM 1038 O O . LYS A 1 135 ? 18.387 -11.795 -1.312 1.00 35.94 135 LYS A O 1
#

Organism: NCBI:txid1411642

InterPro domains:
  IPR002123 Phospholipid/glycerol acyltransferase [PF01553] (39-132)